Protein AF-A0A2A2J8I6-F1 (afdb_monomer)

InterPro domains:
  IPR041560 FMR1, tudor domain [PF18336] (3-47)

Foldseek 3Di:
DWKWFCPPPQWTATWDFPDQDPVQGTFTAHPVNLDPTDTDHPVRMGDDDDDDDDDDDQQDWDWDWDFDDDDDDDRRGGITTGTDGRHDDDDDPDDDDDDDDD

Solvent-accessible surface area (backbone atoms only — not comparable to full-atom values): 6497 Å² total; per-residue (Å²): 122,64,32,28,33,44,80,53,92,70,32,34,27,61,33,43,74,78,46,81,40,95,89,62,22,34,32,34,36,40,68,94,61,62,47,78,71,46,72,40,46,61,90,40,48,44,78,69,73,92,71,84,88,70,88,84,50,71,70,36,78,45,74,43,82,43,68,46,85,55,84,76,97,81,58,71,46,61,62,25,36,26,81,44,66,34,83,69,82,75,89,51,102,68,86,72,89,83,86,83,85,130

Mean predicted aligned error: 9.36 Å

Radius of gyration: 16.11 Å; Cα contacts (8 Å, |Δi|>4): 174; chains: 1; bounding box: 47×26×36 Å

Organism: NCBI:txid2018661

Secondary structure (DSSP, 8-state):
--EEEEEETTEEEEEEEEEEETTTEEEEEEGGG-S--EEE-GGGEEE------PPP-TT-EEEEEEE----SSS--PPEEEEEEE-------SS--------

Nearest PDB structures (foldseek):
  8e5t-assembly1_M  TM=6.908E-01  e=9.732E-01  Saccharomyces cerevisiae BY4741
  7xnx-assembly1_LM  TM=6.843E-01  e=9.194E-01  Homo sapiens
  6cb1-assembly1_M  TM=6.939E-01  e=1.030E+00  Saccharomyces cerevisiae BY4741
  8t3f-assembly1_AM  TM=6.859E-01  e=1.154E+00  Saccharomyces cerevisiae
  7z34-assembly1_M  TM=6.985E-01  e=1.925E+00  Saccharomyces cerevisiae S288C

Structure (mmCIF, N/CA/C/O backbone):
data_AF-A0A2A2J8I6-F1
#
_entry.id   AF-A0A2A2J8I6-F1
#
loop_
_atom_site.group_PDB
_atom_site.id
_atom_site.type_symbol
_atom_site.label_atom_id
_atom_site.label_alt_id
_atom_site.label_comp_id
_atom_site.label_asym_id
_atom_site.label_entity_id
_atom_site.label_seq_id
_atom_site.pdbx_PDB_ins_code
_atom_site.Cartn_x
_atom_site.Cartn_y
_atom_site.Cartn_z
_atom_site.occupancy
_atom_site.B_iso_or_equiv
_atom_site.auth_seq_id
_atom_site.auth_comp_id
_atom_site.auth_asym_id
_atom_site.auth_atom_id
_atom_site.pdbx_PDB_model_num
ATOM 1 N N . MET A 1 1 ? 5.486 -13.771 -4.382 1.00 60.06 1 MET A N 1
ATOM 2 C CA . MET A 1 1 ? 5.543 -12.947 -3.157 1.00 60.06 1 MET A CA 1
ATOM 3 C C . MET A 1 1 ? 4.500 -11.854 -3.306 1.00 60.06 1 MET A C 1
ATOM 5 O O . MET A 1 1 ? 4.499 -11.226 -4.356 1.00 60.06 1 MET A O 1
ATOM 9 N N . LYS A 1 2 ? 3.572 -11.698 -2.355 1.00 75.88 2 LYS A N 1
ATOM 10 C CA . LYS A 1 2 ? 2.623 -10.575 -2.372 1.00 75.88 2 LYS A CA 1
ATOM 11 C C . LYS A 1 2 ? 3.229 -9.452 -1.539 1.00 75.88 2 LYS A C 1
ATOM 13 O O . LYS A 1 2 ? 3.570 -9.687 -0.380 1.00 75.88 2 LYS A O 1
ATOM 18 N N . ILE A 1 3 ? 3.421 -8.294 -2.150 1.00 91.75 3 ILE A N 1
ATOM 19 C CA . ILE A 1 3 ? 3.905 -7.097 -1.467 1.00 91.75 3 ILE A CA 1
ATOM 20 C C . ILE A 1 3 ? 2.844 -6.014 -1.573 1.00 91.75 3 ILE A C 1
ATOM 22 O O . ILE A 1 3 ? 1.936 -6.102 -2.403 1.00 91.75 3 ILE A O 1
ATOM 26 N N . GLU A 1 4 ? 2.988 -4.990 -0.750 1.00 93.06 4 GLU A N 1
ATOM 27 C CA . GLU A 1 4 ? 2.164 -3.799 -0.832 1.00 93.06 4 GLU A CA 1
ATOM 28 C C . GLU A 1 4 ? 3.029 -2.566 -1.077 1.00 93.06 4 GLU A C 1
ATOM 30 O O . GLU A 1 4 ? 4.130 -2.450 -0.531 1.00 93.06 4 GLU A O 1
ATOM 35 N N . ALA A 1 5 ? 2.515 -1.661 -1.902 1.00 93.12 5 ALA A N 1
ATOM 36 C CA . ALA A 1 5 ? 3.167 -0.439 -2.342 1.00 93.12 5 ALA A CA 1
ATOM 37 C C . ALA A 1 5 ? 2.477 0.797 -1.754 1.00 93.12 5 ALA A C 1
ATOM 39 O O . ALA A 1 5 ? 1.275 0.992 -1.939 1.00 93.12 5 ALA A O 1
ATOM 40 N N . ASN A 1 6 ? 3.247 1.659 -1.091 1.00 92.31 6 ASN A N 1
ATOM 41 C CA . ASN A 1 6 ? 2.822 2.971 -0.604 1.00 92.31 6 ASN A CA 1
ATOM 42 C C . ASN A 1 6 ? 2.964 4.027 -1.706 1.00 92.31 6 ASN A C 1
ATOM 44 O O . ASN A 1 6 ? 3.859 4.878 -1.689 1.00 92.31 6 ASN A O 1
ATOM 48 N N . ALA A 1 7 ? 2.121 3.900 -2.723 1.00 84.06 7 ALA A N 1
ATOM 49 C CA . ALA A 1 7 ? 2.192 4.731 -3.917 1.00 84.06 7 ALA A CA 1
ATOM 50 C C . ALA A 1 7 ? 1.533 6.099 -3.728 1.00 84.06 7 ALA A C 1
ATOM 52 O O . ALA A 1 7 ? 2.015 7.097 -4.265 1.00 84.06 7 ALA A O 1
ATOM 53 N N . ASP A 1 8 ? 0.470 6.131 -2.924 1.00 82.50 8 ASP A N 1
ATOM 54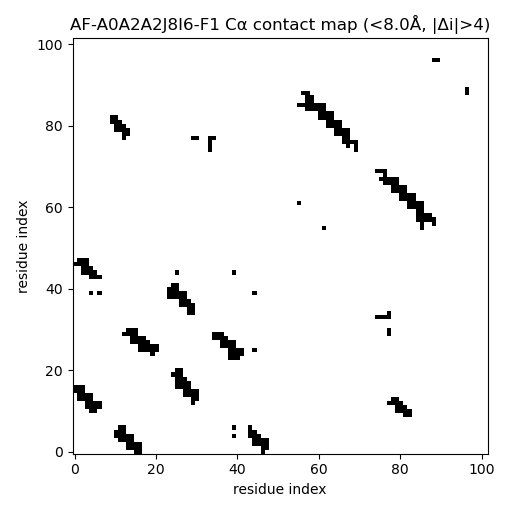 C CA . ASP A 1 8 ? -0.170 7.346 -2.441 1.00 82.50 8 ASP A CA 1
ATOM 55 C C . ASP A 1 8 ? 0.101 7.400 -0.939 1.00 82.50 8 ASP A C 1
ATOM 57 O O . ASP A 1 8 ? -0.343 6.509 -0.219 1.00 82.50 8 ASP A O 1
ATOM 61 N N . GLU A 1 9 ? 0.861 8.395 -0.479 1.00 83.75 9 GLU A N 1
ATOM 62 C CA . GLU A 1 9 ? 1.380 8.448 0.893 1.00 83.75 9 GLU A CA 1
ATOM 63 C C . GLU A 1 9 ? 0.329 8.072 1.952 1.00 83.75 9 GLU A C 1
ATOM 65 O O . GLU A 1 9 ? -0.656 8.776 2.187 1.00 83.75 9 GLU A O 1
ATOM 70 N N . GLY A 1 10 ? 0.559 6.933 2.607 1.00 86.25 10 GLY A N 1
ATOM 71 C CA . GLY A 1 10 ? -0.292 6.409 3.671 1.00 86.25 10 GLY A CA 1
ATOM 72 C C . GLY A 1 10 ? -1.354 5.405 3.216 1.00 86.25 10 GLY A C 1
ATOM 73 O O . GLY A 1 10 ? -2.151 4.986 4.056 1.00 86.25 10 GLY A O 1
ATOM 74 N N . VAL A 1 11 ? -1.370 4.998 1.942 1.00 90.19 11 VAL A N 1
ATOM 75 C CA . VAL A 1 11 ? -2.200 3.898 1.429 1.00 90.19 11 VAL A CA 1
ATOM 76 C C . VAL A 1 11 ? -1.317 2.838 0.778 1.00 90.19 11 VAL A C 1
ATOM 78 O O . VAL A 1 11 ? -0.599 3.105 -0.181 1.00 90.19 11 VAL A O 1
ATOM 81 N N . PHE A 1 12 ? -1.400 1.618 1.297 1.00 91.75 12 PHE A N 1
ATOM 82 C CA . PHE A 1 12 ? -0.643 0.463 0.835 1.00 91.75 12 PHE A CA 1
ATOM 83 C C . PHE A 1 12 ? -1.506 -0.398 -0.088 1.00 91.75 12 PHE A C 1
ATOM 85 O O . PHE A 1 12 ? -2.482 -1.008 0.348 1.00 91.75 12 PHE A O 1
ATOM 92 N N . TYR A 1 13 ? -1.158 -0.446 -1.370 1.00 91.44 13 TYR A N 1
ATOM 93 C CA . TYR A 1 13 ? -1.894 -1.201 -2.384 1.00 91.44 13 TYR A CA 1
ATOM 94 C C . TYR A 1 13 ? -1.233 -2.554 -2.649 1.00 91.44 13 TYR A C 1
ATOM 96 O O . TYR A 1 13 ? -0.010 -2.593 -2.778 1.00 91.44 13 TYR A O 1
ATOM 104 N N . PRO A 1 14 ? -1.994 -3.651 -2.788 1.00 91.75 14 PRO A N 1
ATOM 105 C CA . PRO A 1 14 ? -1.435 -4.930 -3.200 1.00 91.75 14 PRO A CA 1
ATOM 106 C C . PRO A 1 14 ? -0.884 -4.826 -4.626 1.00 91.75 14 PRO A C 1
ATOM 108 O O . PRO A 1 14 ? -1.563 -4.342 -5.534 1.00 91.75 14 PRO A O 1
ATOM 111 N N . VAL A 1 15 ? 0.349 -5.293 -4.822 1.00 92.56 15 VAL A N 1
ATOM 112 C CA . VAL A 1 15 ? 1.012 -5.277 -6.131 1.00 92.56 15 VAL A CA 1
ATOM 113 C C . VAL A 1 15 ? 1.767 -6.574 -6.411 1.00 92.56 15 VAL A C 1
ATOM 115 O O . VAL A 1 15 ? 2.144 -7.336 -5.511 1.00 92.56 15 VAL A O 1
ATOM 118 N N . ARG A 1 16 ? 2.021 -6.811 -7.698 1.00 92.88 16 ARG A N 1
ATOM 119 C CA . ARG A 1 16 ? 2.909 -7.855 -8.204 1.00 92.88 16 ARG A CA 1
ATOM 120 C C . ARG A 1 16 ? 4.261 -7.241 -8.552 1.00 92.88 16 ARG A C 1
ATOM 122 O O . ARG A 1 16 ? 4.315 -6.273 -9.297 1.00 92.88 16 ARG A O 1
ATOM 129 N N . VAL A 1 17 ? 5.348 -7.832 -8.059 1.00 93.38 17 VAL A N 1
ATOM 130 C CA . VAL A 1 17 ? 6.704 -7.478 -8.512 1.00 93.38 17 VAL A CA 1
ATOM 131 C C . VAL A 1 17 ? 6.930 -8.079 -9.894 1.00 93.38 17 VAL A C 1
ATOM 133 O O . VA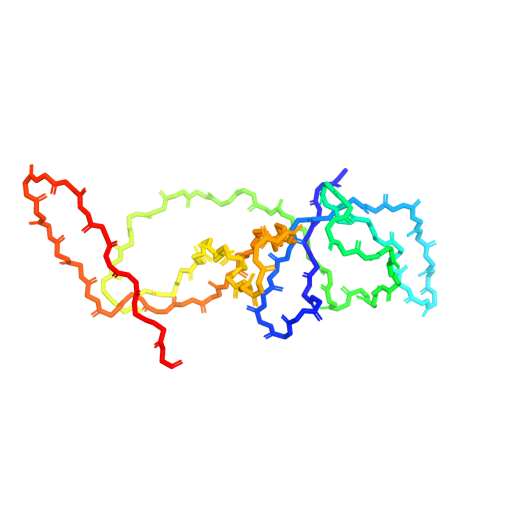L A 1 17 ? 6.760 -9.287 -10.076 1.00 93.38 17 VAL A O 1
ATOM 136 N N . VAL A 1 18 ? 7.291 -7.230 -10.848 1.00 94.31 18 VAL A N 1
ATOM 137 C CA . VAL A 1 18 ? 7.614 -7.600 -12.229 1.00 94.31 18 VAL A CA 1
ATOM 138 C C . VAL A 1 18 ? 9.123 -7.709 -12.415 1.00 94.31 18 VAL A C 1
ATOM 140 O O . VAL A 1 18 ? 9.578 -8.639 -13.074 1.00 94.31 18 VAL A O 1
ATOM 143 N N . ASP A 1 19 ? 9.880 -6.793 -11.810 1.00 94.94 19 ASP A N 1
ATOM 144 C CA . ASP A 1 19 ? 11.338 -6.748 -11.900 1.00 94.94 19 ASP A CA 1
ATOM 145 C C . ASP A 1 19 ? 11.957 -6.141 -10.633 1.00 94.94 19 ASP A C 1
ATOM 147 O O . ASP A 1 19 ? 11.291 -5.400 -9.899 1.00 94.94 19 ASP A O 1
ATOM 151 N N . VAL A 1 20 ? 13.222 -6.471 -10.379 1.00 95.19 20 VAL A N 1
ATOM 152 C CA . VAL A 1 20 ? 14.009 -5.976 -9.246 1.00 95.19 20 VAL A CA 1
ATOM 153 C C . VAL A 1 20 ? 15.246 -5.273 -9.779 1.00 95.19 20 VAL A C 1
ATOM 155 O O . VAL A 1 20 ? 16.142 -5.905 -10.333 1.00 95.19 20 VAL A O 1
ATOM 158 N N . ASP A 1 21 ? 15.317 -3.974 -9.529 1.00 94.06 21 ASP A N 1
ATOM 159 C CA . ASP A 1 21 ? 16.482 -3.147 -9.781 1.00 94.06 21 ASP A CA 1
ATOM 160 C C . ASP A 1 21 ? 17.124 -2.795 -8.432 1.00 94.06 21 ASP A C 1
ATOM 162 O O . ASP A 1 21 ? 16.505 -2.186 -7.560 1.00 94.06 21 ASP A O 1
ATOM 166 N N . MET A 1 22 ? 18.375 -3.205 -8.231 1.00 91.81 22 MET A N 1
ATOM 167 C CA . MET A 1 22 ? 19.065 -2.997 -6.954 1.00 91.81 22 MET A CA 1
ATOM 168 C C . MET A 1 22 ? 19.350 -1.520 -6.657 1.00 91.81 22 MET A C 1
ATOM 170 O O . MET A 1 22 ? 19.484 -1.167 -5.486 1.00 91.81 22 MET A O 1
ATOM 174 N N . ASP A 1 23 ? 19.409 -0.676 -7.687 1.00 92.19 23 ASP A N 1
ATOM 175 C CA . ASP A 1 23 ? 19.689 0.752 -7.563 1.00 92.19 23 ASP A CA 1
ATOM 176 C C . ASP A 1 23 ? 18.391 1.574 -7.517 1.00 92.19 23 ASP A C 1
ATOM 178 O O . ASP A 1 23 ? 18.319 2.579 -6.808 1.00 92.19 23 ASP A O 1
ATOM 182 N N . ASN A 1 24 ? 17.354 1.136 -8.243 1.00 89.38 24 ASN A N 1
ATOM 183 C CA . ASN A 1 24 ? 16.122 1.913 -8.438 1.00 89.38 24 ASN A CA 1
ATOM 184 C C . ASN A 1 24 ? 14.883 1.366 -7.703 1.00 89.38 24 ASN A C 1
ATOM 186 O O . ASN A 1 24 ? 13.889 2.084 -7.571 1.00 89.38 24 ASN A O 1
ATOM 190 N N . GLY A 1 25 ? 14.922 0.130 -7.195 1.00 94.56 25 GLY A N 1
ATOM 191 C CA . GLY A 1 25 ? 13.842 -0.485 -6.423 1.00 94.56 25 GLY A CA 1
ATOM 192 C C . GLY A 1 25 ? 13.078 -1.582 -7.169 1.00 94.56 25 GLY A C 1
ATOM 193 O O . GLY A 1 25 ? 13.646 -2.441 -7.836 1.00 94.56 25 GLY A O 1
ATOM 194 N N . LEU A 1 26 ? 11.758 -1.610 -7.010 1.00 95.44 26 LEU A N 1
ATOM 195 C CA . LEU A 1 26 ? 10.887 -2.652 -7.546 1.00 95.44 26 LEU A CA 1
ATOM 196 C C . LEU A 1 26 ? 10.014 -2.099 -8.665 1.00 95.44 26 LEU A C 1
ATOM 198 O O . LEU A 1 26 ? 9.270 -1.142 -8.457 1.00 95.44 26 LEU A O 1
ATOM 202 N N . THR A 1 27 ? 10.035 -2.754 -9.824 1.00 95.75 27 THR A N 1
ATOM 203 C CA . THR A 1 27 ? 9.009 -2.536 -10.849 1.00 95.75 27 THR A CA 1
ATOM 204 C C . THR A 1 27 ? 7.760 -3.300 -10.437 1.00 95.75 27 THR A C 1
ATOM 206 O O . THR A 1 27 ? 7.805 -4.526 -10.283 1.00 95.75 27 THR A O 1
ATOM 209 N N . VAL A 1 28 ? 6.647 -2.595 -10.250 1.00 94.50 28 VAL A N 1
ATOM 210 C CA . VAL A 1 28 ? 5.404 -3.161 -9.723 1.00 94.50 28 VAL A CA 1
ATOM 211 C C . VAL A 1 28 ? 4.230 -2.979 -10.677 1.00 94.50 28 VAL A C 1
ATOM 213 O O . VAL A 1 28 ? 4.115 -1.976 -11.376 1.00 94.50 28 VAL A O 1
ATOM 216 N N . GLU A 1 29 ? 3.333 -3.958 -10.675 1.00 94.38 29 GLU A N 1
ATOM 217 C CA . GLU A 1 29 ? 2.061 -3.933 -11.392 1.00 94.38 29 GLU A CA 1
ATOM 218 C C . GLU A 1 29 ? 0.904 -4.042 -10.395 1.00 94.38 29 GLU A C 1
ATOM 220 O O . GLU A 1 29 ? 0.919 -4.876 -9.483 1.00 94.38 29 GLU A O 1
ATOM 225 N N . TYR A 1 30 ? -0.100 -3.189 -10.578 1.00 90.75 30 TYR A N 1
ATOM 226 C CA . TYR A 1 30 ? -1.306 -3.157 -9.760 1.00 90.75 30 TYR A CA 1
ATOM 227 C C . TYR A 1 30 ? -2.313 -4.206 -10.227 1.00 90.75 30 TYR A C 1
ATOM 229 O O . TYR A 1 30 ? -2.447 -4.453 -11.426 1.00 90.75 30 TYR A O 1
ATOM 237 N N . GLU A 1 31 ? -3.060 -4.796 -9.290 1.00 86.44 31 GLU A N 1
ATOM 238 C CA . GLU A 1 31 ? -4.156 -5.711 -9.638 1.00 86.44 31 GLU A CA 1
ATOM 239 C C . GLU A 1 31 ? -5.136 -5.042 -10.618 1.00 86.44 31 GLU A C 1
ATOM 241 O O . GLU A 1 31 ? -5.348 -3.834 -10.569 1.00 86.44 31 GLU A O 1
ATOM 246 N N . ASP A 1 32 ? -5.694 -5.803 -11.560 1.00 85.94 32 ASP A N 1
ATOM 247 C CA . ASP A 1 32 ? -6.579 -5.304 -12.628 1.00 85.94 32 ASP A CA 1
ATOM 248 C C . ASP A 1 32 ? -6.015 -4.159 -13.498 1.00 85.94 32 ASP A C 1
ATOM 250 O O . ASP A 1 32 ? -6.755 -3.566 -14.285 1.00 85.94 32 ASP A O 1
ATOM 254 N N . ASN A 1 33 ? -4.717 -3.845 -13.396 1.00 87.94 33 ASN A N 1
ATOM 255 C CA . ASN A 1 33 ? -4.065 -2.756 -14.125 1.00 87.94 33 ASN A CA 1
ATOM 256 C C . ASN A 1 33 ? -4.778 -1.398 -13.966 1.00 87.94 33 ASN A C 1
ATOM 258 O O . ASN A 1 33 ? -4.769 -0.574 -14.881 1.00 87.94 33 ASN A O 1
ATOM 262 N N . TRP A 1 34 ? -5.413 -1.146 -12.810 1.00 86.38 34 TRP A N 1
ATOM 263 C CA . TRP A 1 34 ? -6.150 0.106 -12.563 1.00 86.38 34 TRP A CA 1
ATOM 264 C C . TRP A 1 34 ? -5.234 1.340 -12.497 1.00 86.38 34 TRP A C 1
ATOM 266 O O . TRP A 1 34 ? -5.694 2.476 -12.641 1.00 86.38 34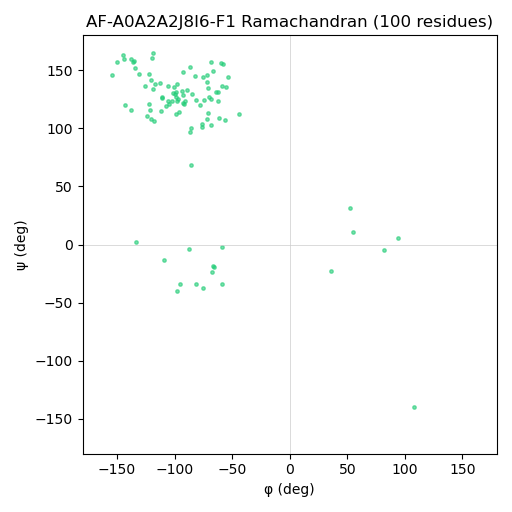 TRP A O 1
ATOM 276 N N . ARG A 1 35 ? -3.934 1.111 -12.287 1.00 87.81 35 ARG A N 1
ATOM 277 C CA . ARG A 1 35 ? -2.852 2.097 -12.314 1.00 87.81 35 ARG A CA 1
ATOM 278 C C . ARG A 1 35 ? -1.712 1.567 -13.200 1.00 87.81 35 ARG A C 1
ATOM 280 O O . ARG A 1 35 ? -1.511 0.351 -13.237 1.00 87.81 35 ARG A O 1
ATOM 287 N N . PRO A 1 36 ? -0.976 2.443 -13.912 1.00 91.69 36 PRO A N 1
ATOM 288 C CA . PRO A 1 36 ? 0.174 2.030 -14.712 1.00 91.69 36 PRO A CA 1
ATOM 289 C C . PRO A 1 36 ? 1.249 1.316 -13.887 1.00 91.69 36 PRO A C 1
ATOM 291 O O . PRO A 1 36 ? 1.383 1.557 -12.687 1.00 91.69 36 PRO A O 1
ATOM 294 N N . VAL A 1 37 ? 2.045 0.489 -14.566 1.00 94.38 37 VAL A N 1
ATOM 295 C CA . VAL A 1 37 ? 3.294 -0.055 -14.021 1.00 94.38 37 VAL A CA 1
ATOM 296 C C . VAL A 1 37 ? 4.221 1.098 -13.642 1.00 94.38 37 VAL A C 1
ATOM 298 O O . VAL A 1 37 ? 4.364 2.060 -14.399 1.00 94.38 37 VAL A O 1
ATOM 301 N N . GLU A 1 38 ? 4.860 0.997 -12.484 1.00 94.25 38 GLU A N 1
ATOM 302 C CA . GLU A 1 38 ? 5.802 2.002 -11.993 1.00 94.25 38 GLU A CA 1
ATOM 303 C C . GLU A 1 38 ? 6.965 1.349 -11.242 1.00 94.25 38 GLU A C 1
ATOM 305 O O . GLU A 1 38 ? 6.869 0.207 -10.790 1.00 94.25 38 GLU A O 1
ATOM 310 N N . VAL A 1 39 ? 8.071 2.083 -11.119 1.00 95.50 39 VAL A N 1
ATOM 311 C CA . VAL A 1 39 ? 9.221 1.690 -10.300 1.00 95.50 39 VAL A CA 1
ATOM 312 C C . VAL A 1 39 ? 9.110 2.409 -8.962 1.00 95.50 39 VAL A C 1
ATOM 314 O O . VAL A 1 39 ? 9.012 3.637 -8.926 1.0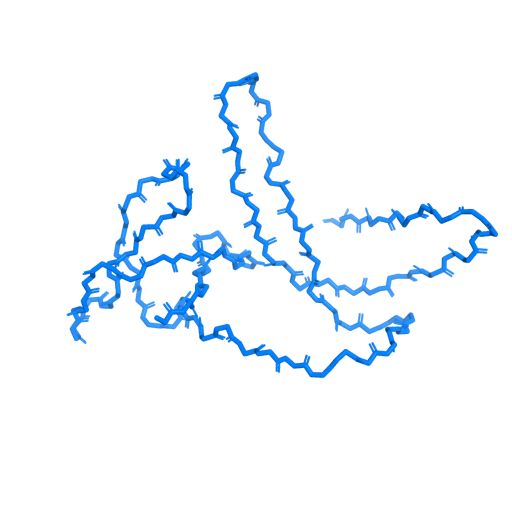0 95.50 39 VAL A O 1
ATOM 317 N N . LEU A 1 40 ? 9.102 1.653 -7.867 1.00 94.75 40 LEU A N 1
ATOM 318 C CA . LEU A 1 40 ? 9.045 2.184 -6.510 1.00 94.75 40 LEU A CA 1
ATOM 319 C C . LEU A 1 40 ? 10.306 1.819 -5.733 1.00 94.75 40 LEU A C 1
ATOM 321 O O . LEU A 1 40 ? 10.735 0.667 -5.781 1.00 94.75 40 LEU A O 1
ATOM 325 N N . PRO A 1 41 ? 10.860 2.751 -4.947 1.00 95.44 41 PRO A N 1
ATOM 326 C CA . PRO A 1 41 ? 12.006 2.452 -4.110 1.00 95.44 41 PRO A CA 1
ATOM 327 C C . PRO A 1 41 ? 11.612 1.490 -2.976 1.00 95.44 41 PRO A C 1
ATOM 329 O O . PRO A 1 41 ? 10.435 1.375 -2.603 1.00 95.44 41 PRO A O 1
ATOM 332 N N . PHE A 1 42 ? 12.592 0.769 -2.425 1.00 94.19 42 PHE A N 1
ATOM 333 C CA . PHE A 1 42 ? 12.344 -0.310 -1.463 1.00 94.19 42 PHE A CA 1
ATOM 334 C C . PHE A 1 42 ? 11.604 0.163 -0.204 1.00 94.19 42 PHE A C 1
ATOM 336 O O . PHE A 1 42 ? 10.761 -0.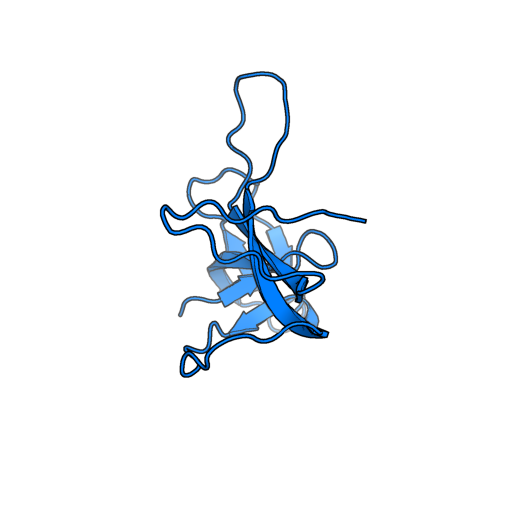569 0.304 1.00 94.19 42 PHE A O 1
ATOM 343 N N . GLU A 1 43 ? 11.840 1.388 0.270 1.00 94.12 43 GLU A N 1
ATOM 344 C CA . GLU A 1 43 ? 11.167 1.960 1.444 1.00 94.12 43 GLU A CA 1
ATOM 345 C C . GLU A 1 43 ? 9.664 2.197 1.249 1.00 94.12 43 GLU A C 1
ATOM 347 O O . GLU A 1 43 ? 8.920 2.305 2.225 1.00 94.12 43 GLU A O 1
ATOM 352 N N . LYS A 1 44 ? 9.195 2.255 -0.004 1.00 95.12 44 LYS A N 1
ATOM 353 C CA . LYS A 1 44 ? 7.765 2.329 -0.327 1.00 95.12 44 LYS A CA 1
ATOM 354 C C . LYS A 1 44 ? 7.113 0.955 -0.436 1.00 95.12 44 LYS A C 1
ATOM 356 O O . LYS A 1 44 ? 5.901 0.883 -0.626 1.00 95.12 44 LYS A O 1
ATOM 361 N N . CYS A 1 45 ? 7.880 -0.121 -0.307 1.00 93.69 45 CYS A N 1
ATOM 362 C CA . CYS A 1 45 ? 7.403 -1.485 -0.458 1.00 93.69 45 CYS A CA 1
ATOM 363 C C . CYS A 1 45 ? 7.447 -2.221 0.882 1.00 93.69 45 CYS A C 1
ATOM 365 O O . CYS A 1 45 ? 8.412 -2.120 1.637 1.00 93.69 45 CYS A O 1
ATOM 367 N N . ARG A 1 46 ? 6.419 -3.020 1.174 1.00 92.81 46 ARG A N 1
ATOM 368 C CA . ARG A 1 46 ? 6.410 -3.898 2.352 1.00 92.81 46 ARG A CA 1
ATOM 369 C C . ARG A 1 46 ? 5.931 -5.300 2.020 1.00 92.81 46 ARG A C 1
ATOM 371 O O . ARG A 1 46 ? 5.128 -5.507 1.112 1.00 92.81 46 ARG A O 1
ATOM 378 N N . LEU A 1 47 ? 6.415 -6.271 2.785 1.00 89.62 47 LEU A N 1
ATOM 379 C CA . LEU A 1 47 ? 5.903 -7.635 2.743 1.00 89.62 47 LEU A CA 1
ATOM 380 C C . LEU A 1 47 ? 4.512 -7.686 3.369 1.00 89.62 47 LEU A C 1
ATOM 382 O O . LEU A 1 47 ? 4.299 -7.156 4.457 1.00 89.62 47 LEU A O 1
ATOM 386 N N . LEU A 1 48 ? 3.591 -8.383 2.708 1.00 78.81 48 LEU A N 1
ATOM 387 C CA . LEU A 1 48 ? 2.295 -8.695 3.292 1.00 78.81 48 LEU A CA 1
ATOM 388 C C . LEU A 1 48 ? 2.489 -9.829 4.310 1.00 78.81 48 LEU A C 1
ATOM 390 O O . LEU A 1 48 ? 2.653 -10.993 3.936 1.00 78.81 48 LEU A O 1
ATOM 394 N N . VAL A 1 49 ? 2.524 -9.482 5.597 1.00 71.75 49 VAL A N 1
ATOM 395 C CA . VAL A 1 49 ? 2.661 -10.440 6.704 1.00 71.75 49 VAL A CA 1
ATOM 396 C C . VAL A 1 49 ? 1.271 -10.748 7.251 1.00 71.75 49 VAL A C 1
ATOM 398 O O . VAL A 1 49 ? 0.523 -9.842 7.607 1.00 71.75 49 VAL A O 1
ATOM 401 N N . SER A 1 50 ? 0.892 -12.029 7.320 1.00 65.19 50 SER A N 1
ATOM 402 C CA . SER A 1 50 ? -0.360 -12.400 7.983 1.00 65.19 50 SER A CA 1
ATOM 403 C C . SER A 1 50 ? -0.169 -12.330 9.495 1.00 65.19 50 SER A C 1
ATOM 405 O O . SER A 1 50 ? 0.435 -13.226 10.090 1.00 65.19 50 SER A O 1
ATOM 407 N N . GLU A 1 51 ? -0.688 -11.290 10.129 1.00 67.88 51 GLU A N 1
ATOM 408 C CA . GLU A 1 51 ? -0.715 -11.224 11.586 1.00 67.88 51 GLU A CA 1
ATOM 409 C C . GLU A 1 51 ? -1.955 -11.919 12.158 1.00 67.88 51 GLU A C 1
ATOM 411 O O . GLU A 1 51 ? -3.007 -12.046 11.517 1.00 67.88 51 GLU A O 1
ATOM 416 N N . LYS A 1 52 ? -1.818 -12.419 13.390 1.00 66.25 52 LYS A N 1
ATOM 417 C CA . LYS A 1 52 ? -2.940 -12.981 14.141 1.00 66.25 52 LYS A CA 1
ATOM 418 C C . LYS A 1 52 ? -3.973 -11.883 14.386 1.00 66.25 52 LYS A C 1
ATOM 420 O O . LYS A 1 52 ? -3.645 -10.808 14.871 1.00 66.25 52 LYS A O 1
ATOM 425 N N . LYS A 1 53 ? -5.239 -12.185 14.093 1.00 67.50 53 LYS A N 1
ATOM 426 C CA . LYS A 1 53 ? -6.359 -11.279 14.362 1.00 67.50 53 LYS A CA 1
ATOM 427 C C . LYS A 1 53 ? -6.617 -11.209 15.863 1.00 67.50 53 LYS A C 1
ATOM 429 O O . LYS A 1 53 ? -7.149 -12.158 16.436 1.00 67.50 53 LYS A O 1
ATOM 434 N N . GLU A 1 54 ? -6.279 -10.085 16.477 1.00 72.31 54 GLU A N 1
ATOM 435 C CA . GLU A 1 54 ? -6.754 -9.741 17.815 1.00 72.31 54 GLU A CA 1
ATOM 436 C C . GLU A 1 54 ? -8.039 -8.899 17.730 1.00 72.31 54 GLU A C 1
ATOM 438 O O . GLU A 1 54 ? -8.227 -8.151 16.763 1.00 72.31 54 GLU A O 1
ATOM 443 N N . PRO A 1 55 ? -8.954 -9.009 18.711 1.00 71.31 55 PRO A N 1
ATOM 444 C CA . PRO A 1 55 ? -10.122 -8.145 18.760 1.00 71.31 55 PRO A CA 1
ATOM 445 C C . PRO A 1 55 ? -9.693 -6.682 18.923 1.00 71.31 55 PRO A C 1
ATOM 447 O O . PRO A 1 55 ? -9.005 -6.323 19.878 1.00 71.31 55 PRO A O 1
ATOM 450 N N . SER A 1 56 ? -10.120 -5.823 17.999 1.00 76.62 56 SER A N 1
ATOM 451 C CA . SER A 1 56 ? -9.830 -4.389 18.058 1.00 76.62 56 SER A CA 1
ATOM 452 C C . SER A 1 56 ? -10.630 -3.702 19.170 1.00 76.62 56 SER A C 1
ATOM 454 O O . SER A 1 56 ? -11.780 -4.049 19.439 1.00 76.62 56 SER A O 1
ATOM 456 N N . LYS A 1 57 ? -10.032 -2.683 19.792 1.00 86.00 57 LYS A N 1
ATOM 457 C CA . LYS A 1 57 ? -10.652 -1.830 20.820 1.00 86.00 57 LYS A CA 1
ATOM 458 C C . LYS A 1 57 ? -10.681 -0.372 20.368 1.00 86.00 57 LYS A C 1
ATOM 460 O O . LYS A 1 57 ? -9.906 0.017 19.497 1.00 86.00 57 LYS A O 1
ATOM 465 N N . VAL A 1 58 ? -11.536 0.442 20.986 1.00 88.69 58 VAL A N 1
ATOM 466 C CA . VAL A 1 58 ? -11.498 1.904 20.808 1.00 88.69 58 VAL A CA 1
ATOM 467 C C . VAL A 1 58 ? -10.095 2.423 21.149 1.00 88.69 58 VAL A C 1
ATOM 469 O O . VAL A 1 58 ? -9.484 1.987 22.126 1.00 88.69 58 VAL A O 1
ATOM 472 N N . GLY A 1 59 ? -9.574 3.312 20.307 1.00 87.25 59 GLY A N 1
ATOM 473 C CA . GLY A 1 59 ? -8.215 3.847 20.367 1.00 87.25 59 GLY A CA 1
ATOM 474 C C . GLY A 1 59 ? -7.138 2.953 19.745 1.00 87.25 59 GLY A C 1
ATOM 475 O O . GLY A 1 59 ? -5.987 3.375 19.683 1.00 87.25 59 GLY A O 1
ATOM 476 N N . ALA A 1 60 ? -7.463 1.741 19.282 1.00 88.69 60 ALA A N 1
ATOM 477 C CA . ALA A 1 60 ? -6.493 0.899 18.586 1.00 88.69 60 ALA A CA 1
ATOM 478 C C . ALA A 1 60 ? -6.183 1.448 17.186 1.00 88.69 60 ALA A C 1
ATOM 480 O O . ALA A 1 60 ? -7.096 1.864 16.467 1.00 88.69 60 ALA A O 1
ATOM 481 N N . SER A 1 61 ? -4.910 1.386 16.795 1.00 88.75 61 SER A N 1
ATOM 482 C CA . SER A 1 61 ? -4.482 1.585 15.411 1.00 88.75 61 SER A CA 1
ATOM 483 C C . SER A 1 61 ? -4.692 0.291 14.632 1.00 88.75 61 SER A C 1
ATOM 485 O O . SER A 1 61 ? -4.203 -0.762 15.038 1.00 88.75 61 SER A O 1
ATOM 487 N N . VAL A 1 62 ? -5.435 0.363 13.534 1.00 88.19 62 VAL A N 1
ATOM 488 C CA . VAL A 1 62 ? -5.759 -0.775 12.667 1.00 88.19 62 VAL A CA 1
ATOM 489 C C . VAL A 1 62 ? -5.594 -0.375 11.209 1.00 88.19 62 VAL A C 1
ATOM 491 O O . VAL A 1 62 ? -5.669 0.804 10.871 1.00 88.19 62 VAL A O 1
ATOM 494 N N . GLU A 1 63 ? -5.411 -1.353 10.331 1.00 88.75 63 GLU A N 1
ATOM 495 C CA . GLU A 1 63 ? -5.450 -1.110 8.893 1.00 88.75 63 GLU A CA 1
ATOM 496 C C . GLU A 1 63 ? -6.864 -1.333 8.362 1.00 88.75 63 GLU A C 1
ATOM 498 O O . GLU A 1 63 ? -7.442 -2.413 8.497 1.00 88.75 63 GLU A O 1
ATOM 503 N N . ALA A 1 64 ? -7.438 -0.289 7.771 1.00 87.75 64 ALA A N 1
ATOM 504 C CA . ALA A 1 64 ? -8.737 -0.350 7.123 1.00 87.75 64 ALA A CA 1
ATOM 505 C C . ALA A 1 64 ? -8.561 -0.454 5.609 1.00 87.75 64 ALA A C 1
ATOM 507 O O . ALA A 1 64 ? -7.774 0.285 5.015 1.00 87.75 64 ALA A O 1
ATOM 508 N N . LEU A 1 65 ? -9.340 -1.344 4.991 1.00 87.69 65 LEU A N 1
ATOM 509 C CA . LEU A 1 65 ? -9.444 -1.412 3.541 1.00 87.69 65 LEU A CA 1
ATOM 510 C C . LEU A 1 65 ? -10.214 -0.186 3.047 1.00 87.69 65 LEU A C 1
ATOM 512 O O . LEU A 1 65 ? -11.411 -0.038 3.308 1.00 87.69 65 LEU A O 1
ATOM 516 N N . ILE A 1 66 ? -9.526 0.684 2.323 1.00 84.81 66 ILE A N 1
ATOM 517 C CA . ILE A 1 66 ? -10.108 1.821 1.629 1.00 84.81 66 ILE A CA 1
ATOM 518 C C . ILE A 1 66 ? -10.291 1.431 0.171 1.00 84.81 66 ILE A C 1
ATOM 520 O O . ILE A 1 66 ? -9.359 1.002 -0.506 1.00 84.81 66 ILE A O 1
ATOM 524 N N . LYS A 1 67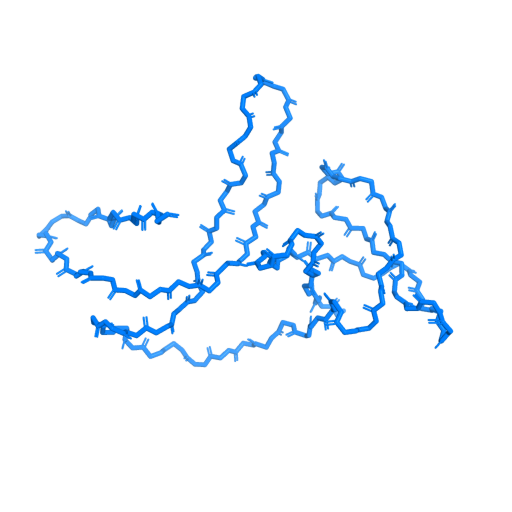 ? -11.512 1.612 -0.324 1.00 80.56 67 LYS A N 1
ATOM 525 C CA . LYS A 1 67 ? -11.805 1.511 -1.750 1.00 80.56 67 LYS A CA 1
ATOM 526 C C . LYS A 1 67 ? -11.649 2.898 -2.346 1.00 80.56 67 LYS A C 1
ATOM 528 O O . LYS A 1 67 ? -12.294 3.830 -1.865 1.00 80.56 67 LYS A O 1
ATOM 533 N N . GLY A 1 68 ? -10.798 3.048 -3.358 1.00 65.94 68 GLY A N 1
ATOM 534 C CA . GLY A 1 68 ? -10.634 4.323 -4.044 1.00 65.94 68 GLY A CA 1
ATOM 535 C C . GLY A 1 68 ? -11.975 4.831 -4.582 1.00 65.94 68 GLY A C 1
ATOM 536 O O . GLY A 1 68 ? -12.496 4.303 -5.561 1.00 65.94 68 GLY A O 1
ATOM 537 N N . SER A 1 69 ? -12.547 5.867 -3.962 1.00 50.22 69 SER A N 1
ATOM 538 C CA . SER A 1 69 ? -13.694 6.579 -4.519 1.00 50.22 69 SER A CA 1
ATOM 539 C C . SER A 1 69 ? -13.181 7.658 -5.468 1.00 50.22 69 SER A C 1
ATOM 541 O O . SER A 1 69 ? -12.773 8.733 -5.030 1.00 50.22 69 SER A O 1
ATOM 543 N N . LYS A 1 70 ? -13.201 7.410 -6.775 1.00 47.22 70 LYS A N 1
ATOM 544 C CA . LYS A 1 70 ? -13.149 8.503 -7.751 1.00 47.22 70 LYS A CA 1
ATOM 545 C C . LYS A 1 70 ? -14.363 8.392 -8.659 1.00 47.22 70 LYS A C 1
ATOM 547 O O . LYS A 1 70 ? -14.467 7.479 -9.464 1.00 47.22 70 LYS A O 1
ATOM 552 N N . THR A 1 71 ? -15.304 9.320 -8.538 1.00 39.12 71 THR A N 1
ATOM 553 C CA . THR A 1 71 ? -16.170 9.648 -9.681 1.00 39.12 71 THR A CA 1
ATOM 554 C C . THR A 1 71 ? -15.354 10.489 -10.671 1.00 39.12 71 THR A C 1
ATOM 556 O O . THR A 1 71 ? -14.544 11.291 -10.201 1.00 39.12 71 THR A O 1
ATOM 559 N N . PRO A 1 72 ? -15.537 10.351 -12.003 1.00 43.69 72 PRO A N 1
ATOM 560 C CA . PRO A 1 72 ? -16.736 9.885 -12.704 1.00 43.69 72 PRO A CA 1
ATOM 561 C C . PRO A 1 72 ? -16.643 8.455 -13.281 1.00 43.69 72 PRO A C 1
ATOM 563 O O . PRO A 1 72 ? -15.656 8.081 -13.898 1.00 43.69 72 PRO A O 1
ATOM 566 N N . LYS A 1 73 ? -17.736 7.711 -13.067 1.00 46.28 73 LYS A N 1
ATOM 567 C CA . LYS A 1 73 ? -18.288 6.492 -13.704 1.00 46.28 73 LYS A CA 1
ATOM 568 C C . LYS A 1 73 ? -17.438 5.329 -14.251 1.00 46.28 73 LYS A C 1
ATOM 570 O O . LYS A 1 73 ? -18.007 4.245 -14.258 1.00 46.28 73 LYS A O 1
ATOM 575 N N . ASP A 1 74 ? -16.164 5.450 -14.617 1.00 48.34 74 ASP A N 1
ATOM 576 C CA . ASP A 1 74 ? -15.540 4.405 -15.461 1.00 48.34 74 ASP A CA 1
ATOM 577 C C . ASP A 1 74 ? -14.146 3.914 -15.029 1.00 48.34 74 ASP A C 1
ATOM 579 O O . ASP A 1 74 ? -13.590 3.026 -15.671 1.00 48.34 74 ASP A O 1
ATOM 583 N N . VAL A 1 75 ? -13.583 4.402 -13.915 1.00 52.38 75 VAL A N 1
ATOM 584 C CA . VAL A 1 75 ? -12.295 3.901 -13.394 1.00 52.38 75 VAL A CA 1
ATOM 585 C C . VAL A 1 75 ? -12.503 3.292 -12.011 1.00 52.38 75 VAL A C 1
ATOM 587 O O . VAL A 1 75 ? -12.706 4.008 -11.030 1.00 52.38 75 VAL A O 1
ATOM 590 N N . LYS A 1 76 ? -12.463 1.958 -11.919 1.00 57.91 76 LYS A N 1
ATOM 591 C CA . LYS A 1 76 ? -12.357 1.268 -10.627 1.00 57.91 76 LYS A CA 1
ATOM 592 C C . LYS A 1 76 ? -11.033 1.694 -9.990 1.00 57.91 76 LYS A C 1
ATOM 594 O O . LYS A 1 76 ? -9.978 1.338 -10.497 1.00 57.91 76 LYS A O 1
ATOM 599 N N . GLY A 1 77 ? -11.078 2.497 -8.929 1.00 68.12 77 GLY A N 1
ATOM 600 C CA . GLY A 1 77 ? -9.891 2.761 -8.118 1.00 68.12 77 GLY A CA 1
ATOM 601 C C . GLY A 1 77 ? -9.449 1.484 -7.407 1.00 68.12 77 GLY A C 1
ATOM 602 O O . GLY A 1 77 ? -10.289 0.645 -7.078 1.00 68.12 77 GLY A O 1
ATOM 603 N N . GLY A 1 78 ? -8.147 1.344 -7.165 1.00 80.94 78 GLY A N 1
ATOM 604 C CA . GLY A 1 78 ? -7.624 0.230 -6.384 1.00 80.94 78 GLY A CA 1
ATOM 605 C C . GLY A 1 78 ? -8.184 0.181 -4.970 1.00 80.94 78 GLY A C 1
ATOM 606 O O . GLY A 1 78 ? -8.613 1.193 -4.402 1.00 80.94 78 GLY A O 1
ATOM 607 N N . GLU A 1 79 ? -8.153 -1.014 -4.394 1.00 87.75 79 GLU A N 1
ATOM 608 C CA . GLU A 1 79 ? -8.370 -1.219 -2.967 1.00 87.75 79 GLU A CA 1
ATOM 609 C C . GLU A 1 79 ? -7.007 -1.226 -2.268 1.00 87.75 79 GLU A C 1
ATOM 611 O O . GLU A 1 79 ? -6.073 -1.878 -2.733 1.00 87.75 79 GLU A O 1
ATOM 616 N N . GLY A 1 80 ? -6.875 -0.476 -1.177 1.00 88.75 80 GLY A N 1
ATOM 617 C CA . GLY A 1 80 ? -5.620 -0.360 -0.439 1.00 88.75 80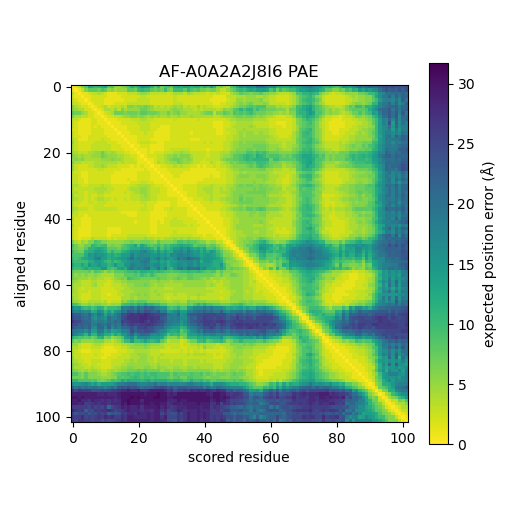 GLY A CA 1
ATOM 618 C C . GLY A 1 80 ? -5.842 -0.224 1.060 1.00 88.75 80 GLY A C 1
ATOM 619 O O . GLY A 1 80 ? -6.942 0.080 1.519 1.00 88.75 80 GLY A O 1
ATOM 620 N N . TRP A 1 81 ? -4.793 -0.459 1.832 1.00 90.19 81 TRP A N 1
ATOM 621 C CA . TRP A 1 81 ? -4.817 -0.443 3.288 1.00 90.19 81 TRP A CA 1
ATOM 622 C C . TRP A 1 81 ? -4.307 0.883 3.822 1.00 90.19 81 TRP A C 1
ATOM 624 O O . TRP A 1 81 ? -3.244 1.357 3.426 1.00 90.19 81 TRP A O 1
ATOM 634 N N . ARG A 1 82 ? -5.051 1.478 4.752 1.00 90.31 82 ARG A N 1
ATOM 635 C CA . ARG A 1 82 ? -4.646 2.704 5.442 1.00 90.31 82 ARG A CA 1
ATOM 636 C C . ARG A 1 82 ? -4.683 2.502 6.941 1.00 90.31 82 ARG A C 1
ATOM 638 O O . ARG A 1 82 ? -5.659 1.969 7.470 1.00 90.31 82 ARG A O 1
ATOM 645 N N . LEU A 1 83 ? -3.650 2.992 7.618 1.00 89.69 83 LEU A N 1
ATOM 646 C CA . LEU A 1 83 ? -3.621 3.039 9.072 1.00 89.69 83 LEU A CA 1
ATOM 647 C C . LEU A 1 83 ? -4.654 4.054 9.574 1.00 89.69 83 LEU A C 1
ATOM 649 O O . LEU A 1 83 ? -4.640 5.221 9.180 1.00 89.69 83 LEU A O 1
ATOM 653 N N . VAL A 1 84 ? -5.547 3.604 10.446 1.00 88.62 84 VAL A N 1
ATOM 654 C CA . VAL A 1 84 ? -6.597 4.415 11.064 1.00 88.62 84 VAL A CA 1
ATOM 655 C C . VAL A 1 84 ? -6.698 4.101 12.551 1.00 88.62 84 VAL A C 1
ATOM 657 O O . VAL A 1 84 ? -6.333 3.014 12.994 1.00 88.62 84 VAL A O 1
ATOM 660 N N . THR A 1 85 ? -7.243 5.038 13.322 1.00 90.69 85 THR A N 1
ATOM 661 C CA . THR A 1 85 ? -7.539 4.828 14.743 1.00 90.69 85 THR A CA 1
ATOM 662 C C . THR A 1 85 ? -9.026 4.557 14.922 1.00 90.69 85 THR A C 1
ATOM 664 O O . THR A 1 85 ? -9.867 5.309 14.428 1.00 90.69 85 THR A O 1
ATOM 667 N N . VAL A 1 86 ? -9.371 3.500 15.657 1.00 88.12 86 VAL A N 1
ATOM 668 C CA . VAL A 1 86 ? -10.767 3.180 15.979 1.00 88.12 86 VAL A CA 1
ATOM 669 C C . VAL A 1 86 ? -11.327 4.238 16.932 1.00 88.12 86 VAL A C 1
ATOM 671 O O . VAL A 1 86 ? -11.044 4.209 18.127 1.00 88.12 86 VAL A O 1
ATOM 674 N N . ALA A 1 87 ? -12.129 5.172 16.422 1.00 87.88 87 ALA A N 1
ATOM 675 C CA . ALA A 1 87 ? -12.712 6.241 17.235 1.00 87.88 87 ALA A CA 1
ATOM 676 C C . ALA A 1 87 ? -13.880 5.757 18.113 1.00 87.88 87 ALA A C 1
ATOM 678 O O . ALA A 1 87 ? -14.022 6.181 19.256 1.00 87.88 87 ALA A O 1
ATOM 679 N N . GLU A 1 88 ? -14.709 4.851 17.594 1.00 87.69 88 GLU A N 1
ATOM 680 C CA . GLU A 1 88 ? -15.899 4.351 18.279 1.00 87.69 88 GLU A CA 1
ATOM 681 C C . GLU A 1 88 ? -16.251 2.946 17.772 1.00 87.69 88 GLU A C 1
ATOM 683 O O . GLU A 1 88 ? -16.081 2.640 16.592 1.00 87.69 88 GLU A O 1
ATOM 688 N N . ILE A 1 89 ? -16.772 2.091 18.656 1.00 85.06 89 ILE A N 1
ATOM 689 C CA . ILE A 1 89 ? -17.348 0.793 18.291 1.00 85.06 89 ILE A CA 1
ATOM 690 C C . ILE A 1 89 ? -18.804 0.786 18.754 1.00 85.06 89 ILE A C 1
ATOM 692 O O . ILE A 1 89 ? -19.080 0.678 19.947 1.00 85.06 89 ILE A O 1
ATOM 696 N N . LYS A 1 90 ? -19.742 0.872 17.807 1.00 82.06 90 LYS A N 1
ATOM 697 C CA . LYS A 1 90 ? -21.171 0.686 18.084 1.00 82.06 90 LYS A CA 1
ATOM 698 C C . LYS A 1 90 ? -21.564 -0.748 17.772 1.00 82.06 90 LYS A C 1
ATOM 700 O O . LYS A 1 90 ? -21.543 -1.170 16.616 1.00 82.06 90 LYS A O 1
ATOM 705 N N . VAL A 1 91 ? -21.931 -1.499 18.804 1.00 73.06 91 VAL A N 1
ATOM 706 C CA . VAL A 1 91 ? -22.455 -2.857 18.641 1.00 73.06 91 VAL A CA 1
ATOM 707 C C . VAL A 1 91 ? -23.955 -2.755 18.405 1.00 73.06 91 VAL A C 1
ATOM 709 O O . VAL A 1 91 ? -24.741 -2.616 19.337 1.00 73.06 91 VAL A O 1
ATOM 712 N N . TYR A 1 92 ? -24.355 -2.798 17.139 1.00 57.22 92 TYR A N 1
ATOM 713 C CA . TYR A 1 92 ? -25.753 -2.977 16.770 1.00 57.22 92 TYR A CA 1
ATOM 714 C C . TYR A 1 92 ? -26.029 -4.472 16.654 1.00 57.22 92 TYR A C 1
ATOM 716 O O . TYR A 1 92 ? -25.283 -5.185 15.986 1.00 57.22 92 TYR A O 1
ATOM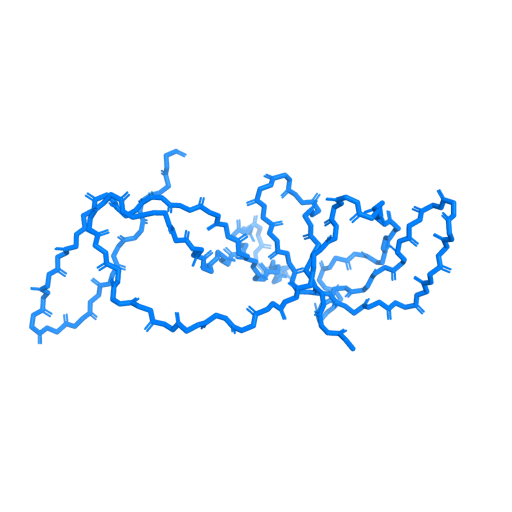 724 N N . THR A 1 93 ? -27.125 -4.949 17.246 1.00 51.66 93 THR A N 1
ATOM 725 C CA . THR A 1 93 ? -27.580 -6.352 17.167 1.00 51.66 93 THR A CA 1
ATOM 726 C C . THR A 1 93 ? -27.843 -6.827 15.718 1.00 51.66 93 THR A C 1
ATOM 728 O O . THR A 1 93 ? -28.104 -8.001 15.498 1.00 51.66 93 THR A O 1
ATOM 731 N N . PHE A 1 94 ? -27.685 -5.952 14.715 1.00 47.78 94 PHE A N 1
ATOM 732 C CA . PHE A 1 94 ? -27.526 -6.269 13.294 1.00 47.78 94 PHE A CA 1
ATOM 733 C C . PHE A 1 94 ? -26.423 -5.353 12.701 1.00 47.78 94 PHE A C 1
ATOM 735 O O . PHE A 1 94 ? -26.552 -4.130 12.720 1.00 47.78 94 PHE A O 1
ATOM 742 N N . PHE A 1 95 ? -25.298 -5.923 12.250 1.00 45.22 95 PHE A N 1
ATOM 743 C CA . PHE A 1 95 ? -24.013 -5.222 12.048 1.00 45.22 95 PHE A CA 1
ATOM 744 C C . PHE A 1 95 ? -23.972 -4.218 10.867 1.00 45.22 95 PHE A C 1
ATOM 746 O O . PHE A 1 95 ? -24.192 -4.588 9.715 1.00 45.22 95 PHE A O 1
ATOM 753 N N . LYS A 1 96 ? -23.561 -2.967 11.144 1.00 36.06 96 LYS A N 1
ATOM 754 C CA . LYS A 1 96 ? -23.034 -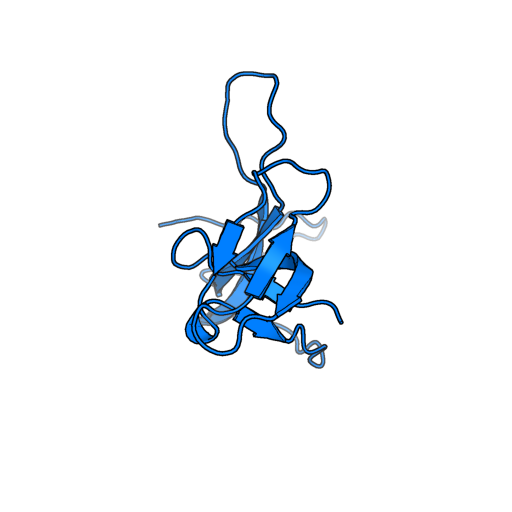1.970 10.181 1.00 36.06 96 LYS A CA 1
ATOM 755 C C . LYS A 1 96 ? -21.912 -1.168 10.865 1.00 36.06 96 LYS A C 1
ATOM 757 O O . LYS A 1 96 ? -22.166 -0.531 11.882 1.00 36.06 96 LYS A O 1
ATOM 762 N N . ILE A 1 97 ? -20.686 -1.206 10.333 1.00 46.69 97 ILE A N 1
ATOM 763 C CA . ILE A 1 97 ? -19.536 -0.424 10.830 1.00 46.69 97 ILE A CA 1
ATOM 764 C C . ILE A 1 97 ? -19.475 0.895 10.046 1.00 46.69 97 ILE A C 1
ATOM 766 O O . ILE A 1 97 ? -19.503 0.873 8.817 1.00 46.69 97 ILE A O 1
ATOM 770 N N . PHE A 1 98 ? -19.392 2.029 10.746 1.00 42.84 98 PHE A N 1
ATOM 771 C CA . PHE A 1 98 ? -19.118 3.343 10.156 1.00 42.84 98 PHE A CA 1
ATOM 772 C C . PHE A 1 98 ? -17.654 3.710 10.416 1.00 42.84 98 PHE A C 1
ATOM 774 O O . PHE A 1 98 ? -17.224 3.735 11.565 1.00 42.84 98 PHE A O 1
ATOM 781 N N . ILE A 1 99 ? -16.895 3.988 9.354 1.00 58.44 99 ILE A N 1
ATOM 782 C CA . ILE A 1 99 ? -15.530 4.524 9.429 1.00 58.44 99 ILE A CA 1
ATOM 783 C C . ILE A 1 99 ? -15.619 5.996 9.025 1.00 58.44 99 ILE A C 1
ATOM 785 O O . ILE A 1 99 ? -16.119 6.299 7.942 1.00 58.44 99 ILE A O 1
ATOM 789 N N . GLN A 1 100 ? -15.164 6.904 9.890 1.00 38.09 100 GLN A N 1
ATOM 790 C CA . GLN A 1 100 ? -15.099 8.335 9.594 1.00 38.09 100 GLN A CA 1
ATOM 791 C C . GLN A 1 100 ? -13.643 8.724 9.328 1.00 38.09 100 GLN A C 1
ATOM 793 O O . GLN A 1 100 ? -12.779 8.503 10.173 1.00 38.09 100 GLN A O 1
ATOM 798 N N . LEU A 1 101 ? -13.375 9.251 8.132 1.00 43.53 101 LEU A N 1
ATOM 799 C CA . LEU A 1 101 ? -12.083 9.826 7.759 1.00 43.53 101 LEU A CA 1
ATOM 800 C C . LEU A 1 101 ? -12.052 11.287 8.234 1.00 43.53 101 LEU A C 1
ATOM 802 O O . LEU A 1 101 ? -13.017 12.015 7.990 1.00 43.53 101 LEU A O 1
ATOM 806 N N . LEU A 1 102 ? -10.986 11.665 8.947 1.00 46.81 102 LEU A N 1
ATOM 807 C CA . LEU A 1 102 ? -10.672 13.057 9.298 1.00 46.81 102 LEU A CA 1
ATOM 808 C C . LEU A 1 102 ? -10.144 13.816 8.078 1.00 46.81 102 LEU A C 1
ATOM 810 O O . LEU A 1 102 ? -9.403 13.191 7.282 1.00 46.81 102 LEU A O 1
#

pLDDT: mean 79.44, std 17.4, range [36.06, 95.75]

Sequence (102 aa):
MKIEANADEGVFYPVRVVDVDMDNGLTVEYEDNWRPVEVLPFEKCRLLVSEKKEPSKVGASVEALIKGSKTPKDVKGGEGWRLVTVAEIKVYTFFKIFIQLL